Protein AF-A0A3Q3LF47-F1 (afdb_monomer_lite)

Sequence (102 aa):
MITALIVHIVNPLAYIVPVLLAVAFLTLIERKVLGYMQLRKGPNIVGPYGLLQPIADGVKLFIKDFSHPRFSRTHCYQPDDESRPPINSLPMGPSVLPTIPI

InterPro domains:
  IPR001694 NADH:ubiquinone oxidoreductase, subunit 1/F420H2 oxidoreductase subunit H [PF00146] (13-74)
  IPR001694 NADH:ubiquinone oxidoreductase, subunit 1/F420H2 oxidoreductase subunit H [PTHR11432] (6-73)

Foldseek 3Di:
DVVVVVCVVVVVVVVVVVVLVVVLVVVQVVQCVVCVVVVHHGDCPQDHVCVCVSVVVVVVVVVVVVDDPDDPPPDPDDPDDPDDDDDDDDDDDDDDDDDDDD

Radius of gyration: 31.88 Å; chains: 1; bounding box: 40×22×105 Å

pLDDT: mean 70.99, std 17.14, range [40.75, 93.62]

Secondary structure (DSSP, 8-state):
-HHHHHHHHHHHHHHHHHHHHHHHHHHHHHHHHHHHHTTS--S-SSSGGGTTHHHHHHHHHHHHHTS-----------------------------------

Organism: NCBI:txid56723

Structure (mmCIF, N/CA/C/O backbone):
data_AF-A0A3Q3LF47-F1
#
_entry.id   AF-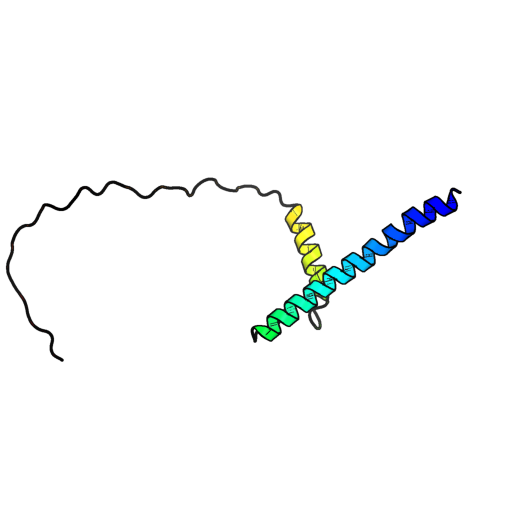A0A3Q3LF47-F1
#
loop_
_atom_site.group_PDB
_atom_site.id
_atom_site.type_symbol
_atom_site.label_atom_id
_atom_site.label_alt_id
_atom_site.label_comp_id
_atom_site.label_asym_id
_atom_site.label_entity_id
_atom_site.label_seq_id
_atom_site.pdbx_PDB_ins_code
_atom_site.Cartn_x
_atom_site.Cartn_y
_atom_site.Cartn_z
_atom_site.occupancy
_atom_site.B_iso_or_equiv
_atom_site.auth_seq_id
_atom_site.auth_comp_id
_atom_site.auth_asym_id
_atom_site.auth_atom_id
_atom_site.pdbx_PDB_model_num
ATOM 1 N N . MET A 1 1 ? 16.940 -10.164 -28.796 1.00 78.94 1 MET A N 1
ATOM 2 C CA . MET A 1 1 ? 17.732 -10.490 -27.585 1.00 78.94 1 MET A CA 1
ATOM 3 C C . MET A 1 1 ? 17.620 -9.383 -26.538 1.00 78.94 1 MET A C 1
ATOM 5 O O . MET A 1 1 ? 17.073 -9.646 -25.479 1.00 78.94 1 MET A O 1
ATOM 9 N N . ILE A 1 2 ? 18.014 -8.140 -26.844 1.00 88.56 2 ILE A N 1
ATOM 10 C CA . ILE A 1 2 ? 17.926 -6.998 -25.906 1.00 88.56 2 ILE A CA 1
ATOM 11 C C . ILE A 1 2 ? 16.486 -6.712 -25.444 1.00 88.56 2 ILE A C 1
ATOM 13 O O . ILE A 1 2 ? 16.245 -6.558 -24.254 1.00 88.56 2 ILE A O 1
ATOM 17 N N . THR A 1 3 ? 15.503 -6.733 -26.346 1.00 90.31 3 THR A N 1
ATOM 18 C CA . THR A 1 3 ? 14.090 -6.489 -25.997 1.00 90.31 3 THR A CA 1
ATOM 19 C C . THR A 1 3 ? 13.531 -7.526 -25.021 1.00 90.31 3 THR A C 1
ATOM 21 O O . THR A 1 3 ? 12.763 -7.176 -24.133 1.00 90.31 3 THR A O 1
ATOM 24 N N . ALA A 1 4 ? 13.955 -8.789 -25.138 1.00 89.81 4 ALA A N 1
ATOM 25 C CA . ALA A 1 4 ? 13.560 -9.844 -24.204 1.00 89.81 4 ALA A CA 1
ATOM 26 C C . ALA A 1 4 ? 14.142 -9.587 -22.806 1.00 89.81 4 ALA A C 1
ATOM 28 O O . ALA A 1 4 ? 13.416 -9.660 -21.821 1.00 89.81 4 ALA A O 1
ATOM 29 N N . LEU A 1 5 ? 15.421 -9.195 -22.722 1.00 88.44 5 LEU A N 1
ATOM 30 C CA . LEU A 1 5 ? 16.042 -8.807 -21.451 1.00 88.44 5 LEU A CA 1
ATOM 31 C C . LEU A 1 5 ? 15.331 -7.613 -20.801 1.00 88.44 5 LEU A C 1
ATOM 33 O O . LEU A 1 5 ? 15.081 -7.638 -19.601 1.00 88.44 5 LEU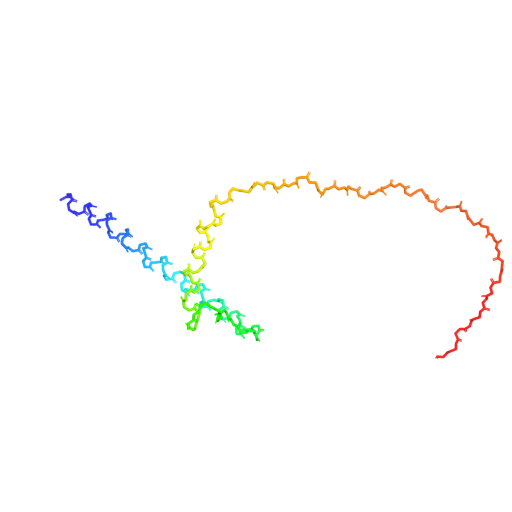 A O 1
ATOM 37 N N . ILE A 1 6 ? 14.947 -6.602 -21.586 1.00 92.12 6 ILE A N 1
ATOM 38 C CA . ILE A 1 6 ? 14.206 -5.438 -21.078 1.00 92.12 6 ILE A CA 1
ATOM 39 C C . ILE A 1 6 ? 12.860 -5.870 -20.482 1.00 92.12 6 ILE A C 1
ATOM 41 O O . ILE A 1 6 ? 12.542 -5.491 -19.358 1.00 92.12 6 ILE A O 1
ATOM 45 N N . VAL A 1 7 ? 12.090 -6.706 -21.184 1.00 92.69 7 VAL A N 1
ATOM 46 C CA . VAL A 1 7 ? 10.785 -7.189 -20.696 1.00 92.69 7 VAL A CA 1
ATOM 47 C C . VAL A 1 7 ? 10.933 -8.019 -19.416 1.00 92.69 7 VAL A C 1
ATOM 49 O O . VAL A 1 7 ? 10.139 -7.857 -18.489 1.00 92.69 7 VAL A O 1
ATOM 52 N N . HIS A 1 8 ? 11.971 -8.854 -19.314 1.00 90.94 8 HIS A N 1
ATOM 53 C CA . HIS A 1 8 ? 12.241 -9.642 -18.107 1.00 90.94 8 HIS A CA 1
ATOM 54 C C . HIS A 1 8 ? 12.618 -8.797 -16.884 1.00 90.94 8 HIS A C 1
ATOM 56 O O . HIS A 1 8 ? 12.391 -9.249 -15.767 1.00 90.94 8 HIS A O 1
ATOM 62 N N . ILE A 1 9 ? 13.154 -7.588 -17.071 1.00 90.88 9 ILE A N 1
ATOM 63 C CA . ILE A 1 9 ? 13.487 -6.668 -15.971 1.00 90.88 9 ILE A CA 1
ATOM 64 C C . ILE A 1 9 ? 12.293 -5.769 -15.624 1.00 90.88 9 ILE A C 1
ATOM 66 O O . ILE A 1 9 ? 11.988 -5.562 -14.450 1.00 90.88 9 ILE A O 1
ATOM 70 N N . VAL A 1 10 ? 11.587 -5.247 -16.629 1.00 92.31 10 VAL A N 1
ATOM 71 C CA . VAL A 1 10 ? 10.496 -4.280 -16.427 1.00 92.31 10 VAL A CA 1
ATOM 72 C C . VAL A 1 10 ? 9.243 -4.941 -15.853 1.00 92.31 10 VAL A C 1
ATOM 74 O O . VAL A 1 10 ? 8.625 -4.378 -14.952 1.00 92.31 10 VAL A O 1
ATOM 77 N N . ASN A 1 11 ? 8.886 -6.145 -16.310 1.00 90.44 11 ASN A N 1
ATOM 78 C CA . ASN A 1 11 ? 7.697 -6.849 -15.825 1.00 90.44 11 ASN A CA 1
ATOM 79 C C . ASN A 1 11 ? 7.703 -7.090 -14.305 1.00 90.44 11 ASN A C 1
ATOM 81 O O . ASN A 1 11 ? 6.745 -6.675 -13.656 1.00 90.44 11 ASN A O 1
ATOM 85 N N . PRO A 1 12 ? 8.731 -7.715 -13.693 1.00 90.19 12 PRO A N 1
ATOM 86 C CA . PRO A 1 12 ? 8.734 -7.925 -12.247 1.00 90.19 12 PRO A CA 1
ATOM 87 C C . PRO A 1 12 ? 8.733 -6.603 -11.480 1.00 90.19 12 PRO A C 1
ATOM 89 O O . PRO A 1 12 ? 8.027 -6.491 -10.483 1.00 90.19 12 PRO A O 1
ATOM 92 N N . LEU A 1 13 ? 9.442 -5.579 -11.968 1.00 89.81 13 LEU A N 1
ATOM 93 C CA . LEU A 1 13 ? 9.455 -4.261 -11.334 1.00 89.81 13 LEU A CA 1
ATOM 94 C C . LEU A 1 13 ? 8.061 -3.609 -11.346 1.00 89.81 13 LEU A C 1
ATOM 96 O O . LEU A 1 13 ? 7.643 -3.023 -10.348 1.00 89.81 13 LEU A O 1
ATOM 100 N N . ALA A 1 14 ? 7.308 -3.784 -12.434 1.00 92.25 14 ALA A N 1
ATOM 101 C CA . ALA A 1 14 ? 5.926 -3.329 -12.534 1.00 92.25 14 ALA A CA 1
ATOM 102 C C . ALA A 1 14 ? 4.985 -4.060 -11.558 1.00 92.25 14 ALA A C 1
ATOM 104 O O . ALA A 1 14 ? 4.029 -3.454 -11.081 1.00 92.25 14 ALA A O 1
ATOM 105 N N . TYR A 1 15 ? 5.264 -5.323 -11.210 1.00 93.06 15 TYR A N 1
ATOM 106 C CA . TYR A 1 15 ? 4.470 -6.084 -10.236 1.00 93.06 15 TYR A CA 1
ATOM 107 C C . TYR A 1 15 ? 4.757 -5.720 -8.774 1.00 93.06 15 TYR A C 1
ATOM 109 O O . TYR A 1 15 ? 3.889 -5.922 -7.925 1.00 93.06 15 TYR A O 1
ATOM 117 N N . ILE A 1 16 ? 5.918 -5.143 -8.451 1.00 92.50 16 ILE A N 1
ATOM 118 C CA . ILE A 1 16 ? 6.254 -4.775 -7.064 1.00 92.50 16 ILE A CA 1
ATOM 119 C C . ILE A 1 16 ? 5.262 -3.745 -6.505 1.00 92.50 16 ILE A C 1
ATOM 121 O O . ILE A 1 16 ? 4.793 -3.887 -5.378 1.00 92.50 16 ILE A O 1
ATOM 125 N N . VAL A 1 17 ? 4.893 -2.736 -7.297 1.00 90.50 17 VAL A N 1
ATOM 126 C CA . VAL A 1 17 ? 3.982 -1.659 -6.870 1.00 90.50 17 VAL A CA 1
ATOM 127 C C . VAL A 1 17 ? 2.596 -2.181 -6.445 1.00 90.50 17 VAL A C 1
ATOM 129 O O . VAL A 1 17 ? 2.191 -1.910 -5.310 1.00 90.50 17 VAL A O 1
ATOM 132 N N . PRO A 1 18 ? 1.854 -2.945 -7.274 1.00 91.31 18 PRO A N 1
ATOM 133 C CA . PRO A 1 18 ? 0.553 -3.473 -6.875 1.00 91.31 18 PRO A CA 1
ATOM 134 C C . PRO A 1 18 ? 0.651 -4.522 -5.762 1.00 91.31 18 PRO A C 1
ATOM 136 O O . PRO A 1 18 ? -0.266 -4.605 -4.949 1.00 91.31 18 PRO A O 1
ATOM 139 N N . VAL A 1 19 ? 1.746 -5.287 -5.669 1.00 93.62 19 VAL A N 1
ATOM 140 C CA . VAL A 1 19 ? 1.948 -6.248 -4.570 1.00 93.62 19 VAL A CA 1
ATOM 141 C C . VAL A 1 19 ? 2.099 -5.526 -3.230 1.00 93.62 19 VAL A C 1
ATOM 143 O O . VAL A 1 19 ? 1.432 -5.895 -2.264 1.00 93.62 19 VAL A O 1
ATOM 146 N N . LEU A 1 20 ? 2.903 -4.460 -3.165 1.00 89.31 20 LEU A N 1
ATOM 147 C CA . LEU A 1 20 ? 3.038 -3.648 -1.952 1.00 89.31 20 LEU A CA 1
ATOM 148 C C . LEU A 1 20 ? 1.706 -3.006 -1.552 1.00 89.31 20 LEU A C 1
ATOM 150 O O . LEU A 1 20 ? 1.350 -3.003 -0.374 1.00 89.31 20 LEU A O 1
ATOM 154 N N . LEU A 1 21 ? 0.936 -2.524 -2.531 1.00 89.19 21 LEU A N 1
ATOM 155 C CA . LEU A 1 21 ? -0.396 -1.976 -2.290 1.00 89.19 21 LEU A CA 1
ATOM 156 C C . LEU A 1 21 ? -1.365 -3.048 -1.759 1.00 89.19 21 LEU A C 1
ATOM 158 O O . LEU A 1 21 ? -2.098 -2.795 -0.802 1.00 89.19 21 LEU A O 1
ATOM 162 N N . ALA A 1 22 ? -1.343 -4.253 -2.336 1.00 90.81 22 ALA A N 1
ATOM 163 C CA . ALA A 1 22 ? -2.170 -5.376 -1.902 1.00 90.81 22 ALA A CA 1
ATOM 164 C C . ALA A 1 22 ? -1.861 -5.783 -0.455 1.00 90.81 22 ALA A C 1
ATOM 166 O O . ALA A 1 22 ? -2.785 -5.930 0.344 1.00 90.81 22 ALA A O 1
ATOM 167 N N . VAL A 1 23 ? -0.580 -5.890 -0.087 1.00 92.44 23 VAL A N 1
ATOM 168 C CA . VAL A 1 23 ? -0.160 -6.173 1.297 1.00 92.44 23 VAL A CA 1
ATOM 169 C C . VAL A 1 23 ? -0.615 -5.055 2.240 1.00 92.44 23 VAL A C 1
ATOM 171 O O . VAL A 1 23 ? -1.157 -5.328 3.310 1.00 92.44 23 VAL A O 1
ATOM 174 N N . ALA A 1 24 ? -0.485 -3.791 1.834 1.00 89.12 24 ALA A N 1
ATOM 175 C CA . ALA A 1 24 ? -0.918 -2.654 2.640 1.00 89.12 24 ALA A CA 1
ATOM 176 C C . ALA A 1 24 ? -2.436 -2.693 2.933 1.00 89.12 24 ALA A C 1
ATOM 178 O O . ALA A 1 24 ? -2.854 -2.477 4.073 1.00 89.12 24 ALA A O 1
ATOM 179 N N . PHE A 1 25 ? -3.268 -3.053 1.949 1.00 87.75 25 PHE A N 1
ATOM 180 C CA . PHE A 1 25 ? -4.707 -3.263 2.159 1.00 87.75 25 PHE A CA 1
ATOM 181 C C . PHE A 1 25 ? -5.029 -4.529 2.958 1.00 87.75 25 PHE A C 1
ATOM 183 O O . PHE A 1 25 ? -5.940 -4.501 3.789 1.00 87.75 25 PHE A O 1
ATOM 190 N N . LEU A 1 26 ? -4.276 -5.614 2.768 1.00 88.62 26 LEU A N 1
ATOM 191 C CA . LEU A 1 26 ? -4.430 -6.842 3.547 1.00 88.62 26 LEU A CA 1
ATOM 192 C C . LEU A 1 26 ? -4.264 -6.563 5.051 1.00 88.62 26 LEU A C 1
ATOM 194 O O . LEU A 1 26 ? -5.127 -6.943 5.839 1.00 88.62 26 LEU A O 1
ATOM 198 N N . THR A 1 27 ? -3.250 -5.784 5.446 1.00 88.81 27 THR A N 1
ATOM 199 C CA . THR A 1 27 ? -3.047 -5.414 6.864 1.00 88.81 27 THR A CA 1
ATOM 200 C C . THR A 1 27 ? -4.177 -4.554 7.447 1.00 88.81 27 THR A C 1
ATOM 202 O O . THR A 1 27 ? -4.448 -4.588 8.652 1.00 88.81 27 THR A O 1
ATOM 205 N N . LEU A 1 28 ? -4.856 -3.750 6.619 1.00 86.00 28 LEU A N 1
ATOM 206 C CA . LEU A 1 28 ? -6.033 -2.981 7.033 1.00 86.00 28 LEU A CA 1
ATOM 207 C C . LEU A 1 28 ? -7.186 -3.939 7.356 1.00 86.00 28 LEU A C 1
ATOM 209 O O . LEU A 1 28 ? -7.832 -3.801 8.398 1.00 86.00 28 LEU A O 1
ATOM 213 N N . ILE A 1 29 ? -7.409 -4.935 6.494 1.00 85.44 29 ILE A N 1
ATOM 214 C CA . ILE A 1 29 ? -8.434 -5.965 6.690 1.00 85.44 29 ILE A CA 1
ATOM 215 C C . ILE A 1 29 ? -8.153 -6.764 7.964 1.00 85.44 29 ILE A C 1
ATOM 217 O O . ILE A 1 29 ? -9.050 -6.895 8.792 1.00 85.44 29 ILE A O 1
ATOM 221 N N . GLU A 1 30 ? -6.920 -7.217 8.188 1.00 87.06 30 GLU A N 1
ATOM 222 C CA . GLU A 1 30 ? -6.536 -7.922 9.419 1.00 87.06 30 GLU A CA 1
ATOM 223 C C . GLU A 1 30 ? -6.831 -7.087 10.675 1.00 87.06 30 GLU A C 1
ATOM 225 O O . GLU A 1 30 ? -7.468 -7.574 11.611 1.00 87.06 30 GLU A O 1
ATOM 230 N N . ARG A 1 31 ? -6.472 -5.791 10.680 1.00 84.88 31 ARG A N 1
ATOM 231 C CA . ARG A 1 31 ? -6.799 -4.870 11.788 1.00 84.88 31 ARG A CA 1
ATOM 232 C C . ARG A 1 31 ? -8.306 -4.714 11.999 1.00 84.88 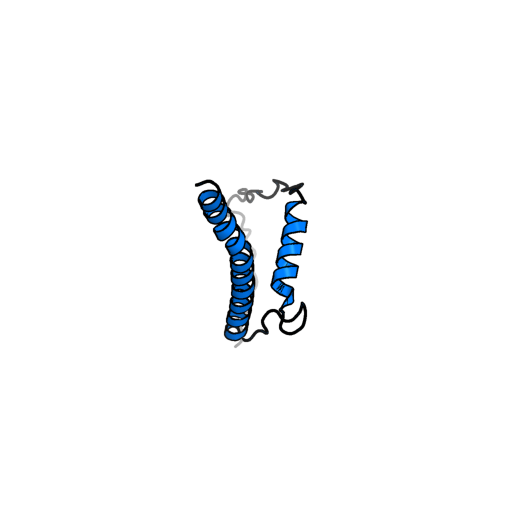31 ARG A C 1
ATOM 234 O O . ARG A 1 31 ? -8.744 -4.546 13.139 1.00 84.88 31 ARG A O 1
ATOM 241 N N . LYS A 1 32 ? -9.108 -4.775 10.931 1.00 81.38 32 LYS A N 1
ATOM 242 C CA . LYS A 1 32 ? -10.572 -4.790 11.035 1.00 81.38 32 LYS A CA 1
ATOM 243 C C . LYS A 1 32 ? -11.082 -6.099 11.627 1.00 81.38 32 LYS A C 1
ATOM 245 O O . LYS A 1 32 ? -11.864 -6.036 12.568 1.00 81.38 32 LYS A O 1
ATOM 250 N N . VAL A 1 33 ? -10.613 -7.250 11.143 1.00 86.69 33 VAL A N 1
ATOM 251 C CA . VAL A 1 33 ? -11.004 -8.582 11.641 1.00 86.69 33 VAL A CA 1
ATOM 252 C C . VAL A 1 33 ? -10.678 -8.727 13.128 1.00 86.69 33 VAL A C 1
ATOM 254 O O . VAL A 1 33 ? -11.559 -9.075 13.911 1.00 86.69 33 VAL A O 1
ATOM 257 N N . LEU A 1 34 ? -9.463 -8.357 13.544 1.00 84.12 34 LEU A N 1
ATOM 258 C CA . LEU A 1 34 ? -9.062 -8.361 14.956 1.00 84.12 34 LEU A CA 1
ATOM 259 C C . LEU A 1 34 ? -9.899 -7.392 15.802 1.00 84.12 34 LEU A C 1
ATOM 261 O O . LEU A 1 34 ? -10.202 -7.683 16.957 1.00 84.12 34 LEU A O 1
ATOM 265 N N . GLY A 1 35 ? -10.300 -6.250 15.234 1.00 83.50 35 GLY A N 1
ATOM 266 C CA . GLY A 1 35 ? -11.248 -5.337 15.871 1.00 83.50 35 GLY A CA 1
ATOM 267 C C . GLY A 1 35 ? -12.607 -5.999 16.107 1.00 83.50 35 GLY A C 1
ATOM 268 O O . GLY A 1 35 ? -13.088 -6.021 17.240 1.00 83.50 35 GLY A O 1
ATOM 269 N N . TYR A 1 36 ? -13.180 -6.604 15.062 1.00 82.75 36 TYR A N 1
ATOM 270 C CA . TYR A 1 36 ? -14.473 -7.289 15.136 1.00 82.75 36 TYR A CA 1
ATOM 271 C C . TYR A 1 36 ? -14.467 -8.441 16.148 1.00 82.75 36 TYR A C 1
ATOM 273 O O . TYR A 1 36 ? -15.410 -8.561 16.925 1.00 82.75 36 TYR A O 1
ATOM 281 N N . MET A 1 37 ? -13.392 -9.234 16.199 1.00 84.75 37 MET A N 1
ATOM 282 C CA . MET A 1 37 ? -13.241 -10.335 17.162 1.00 84.75 37 MET A CA 1
ATOM 283 C C . MET A 1 37 ? -13.156 -9.855 18.616 1.00 84.75 37 MET A C 1
ATOM 285 O O . MET A 1 37 ? -13.652 -10.523 19.516 1.00 84.75 37 MET A O 1
ATOM 289 N N . GLN A 1 38 ? -12.547 -8.693 18.858 1.00 85.38 38 GLN A N 1
ATOM 290 C CA . GLN A 1 38 ? -12.390 -8.117 20.198 1.00 85.38 38 GLN A CA 1
ATOM 291 C C . GLN A 1 38 ? -13.548 -7.190 20.596 1.00 85.38 38 GLN A C 1
ATOM 293 O O . GLN A 1 38 ? -13.428 -6.452 21.573 1.00 85.38 38 GLN A O 1
ATOM 298 N N . LEU A 1 39 ? -14.650 -7.182 19.832 1.00 77.50 39 LEU A N 1
ATOM 299 C CA . LEU A 1 39 ? -15.802 -6.299 20.046 1.00 77.50 39 LEU A CA 1
ATOM 300 C C . LEU A 1 39 ? -15.426 -4.805 20.145 1.00 77.50 39 LEU A C 1
ATOM 302 O O . LEU A 1 39 ? -16.128 -4.006 20.764 1.00 77.50 39 LEU A O 1
ATOM 306 N N . ARG A 1 40 ? -14.323 -4.403 19.499 1.00 78.88 40 ARG A N 1
ATOM 307 C CA . ARG A 1 40 ? -13.893 -3.005 19.388 1.00 78.88 40 ARG A CA 1
ATOM 308 C C . ARG A 1 40 ? -13.993 -2.559 17.938 1.00 78.88 40 ARG A C 1
ATOM 310 O O . ARG A 1 40 ? -13.676 -3.306 17.017 1.00 78.88 40 ARG A O 1
ATOM 317 N N . LYS A 1 41 ? -14.406 -1.316 17.694 1.00 64.75 41 LYS A N 1
ATOM 318 C CA . LYS A 1 41 ? -14.416 -0.792 16.322 1.00 64.75 41 LYS A CA 1
ATOM 319 C C . LYS A 1 41 ? -12.970 -0.746 15.815 1.00 64.75 41 LYS A C 1
ATOM 321 O O . LYS A 1 41 ? -12.128 -0.075 16.408 1.00 64.75 41 LYS A O 1
ATOM 326 N N . GLY A 1 42 ? -12.688 -1.506 14.753 1.00 70.44 42 GLY A N 1
ATOM 327 C CA . GLY A 1 42 ? -11.409 -1.459 14.045 1.00 70.44 42 GLY A CA 1
ATOM 328 C C . GLY A 1 42 ? -11.108 -0.049 13.512 1.00 70.44 42 GLY A C 1
ATOM 329 O O . GLY A 1 42 ? -11.973 0.830 13.570 1.00 70.44 42 GLY A O 1
ATOM 330 N N . PRO A 1 43 ? -9.893 0.194 12.997 1.00 66.31 43 PRO A N 1
ATOM 331 C CA . PRO A 1 43 ? -9.441 1.529 12.608 1.00 66.31 43 PRO A CA 1
ATOM 332 C C . PRO A 1 43 ? -10.416 2.194 11.621 1.00 66.31 43 PRO A C 1
ATOM 334 O O . PRO A 1 43 ? -10.564 1.760 10.481 1.00 66.31 43 PRO A O 1
ATOM 337 N N . ASN A 1 44 ? -11.097 3.245 12.090 1.00 64.25 44 ASN A N 1
ATOM 338 C CA . ASN A 1 44 ? -12.112 4.010 11.348 1.00 64.25 44 ASN A CA 1
ATOM 339 C C . ASN A 1 44 ? -11.811 5.525 11.334 1.00 64.25 44 ASN A C 1
ATOM 341 O O . ASN A 1 44 ? -12.681 6.331 11.034 1.00 64.25 44 ASN A O 1
ATOM 345 N N . ILE A 1 45 ? -10.602 5.929 11.740 1.00 59.00 45 ILE A N 1
ATOM 346 C CA . ILE A 1 45 ? -10.299 7.326 12.111 1.00 59.00 45 ILE A CA 1
ATOM 347 C C . ILE A 1 45 ? -9.677 8.121 10.945 1.00 59.00 45 ILE A C 1
ATOM 349 O O . ILE A 1 45 ? -9.716 9.344 10.937 1.00 59.00 45 ILE A O 1
ATOM 353 N N . VAL A 1 46 ? -9.151 7.447 9.920 1.00 60.84 46 VAL A N 1
ATOM 354 C CA . VAL A 1 46 ? -8.373 8.058 8.822 1.00 60.84 46 VAL A CA 1
ATOM 355 C C . VAL A 1 46 ? -9.105 7.996 7.470 1.00 60.84 46 VAL A C 1
ATOM 357 O O . VAL A 1 46 ? -8.574 7.508 6.483 1.00 60.84 46 VAL A O 1
ATOM 360 N N . GLY A 1 47 ? -10.352 8.470 7.404 1.00 70.69 47 GLY A N 1
ATOM 361 C CA . GLY A 1 47 ? -11.148 8.560 6.162 1.00 70.69 47 GLY A CA 1
ATOM 362 C C . GLY A 1 47 ? -12.291 7.535 6.054 1.00 70.69 47 GLY A C 1
ATOM 363 O O . GLY A 1 47 ? -12.453 6.705 6.954 1.00 70.69 47 GLY A O 1
ATOM 364 N N . PRO A 1 48 ? -13.107 7.568 4.976 1.00 72.81 48 PRO A N 1
ATOM 365 C CA . PRO A 1 48 ? -14.263 6.683 4.828 1.00 72.81 48 PRO A CA 1
ATOM 366 C C . PRO A 1 48 ? -13.816 5.217 4.860 1.00 72.81 48 PRO A C 1
ATOM 368 O O . PRO A 1 48 ? -12.933 4.801 4.110 1.00 72.81 48 PRO A O 1
ATOM 371 N N . TYR A 1 49 ? -14.387 4.443 5.787 1.00 68.19 49 TYR A N 1
ATOM 372 C CA . TYR A 1 49 ? -14.051 3.037 6.042 1.00 68.19 49 TYR A CA 1
ATOM 373 C C . TYR A 1 49 ? -12.572 2.745 6.377 1.00 68.19 49 TYR A C 1
ATOM 375 O O . TYR A 1 49 ? -12.182 1.574 6.361 1.00 68.19 49 TYR A O 1
ATOM 383 N N . GLY A 1 50 ? -11.758 3.755 6.709 1.00 73.69 50 GLY A N 1
ATOM 384 C CA . GLY A 1 50 ? -10.337 3.594 7.044 1.00 73.69 50 GLY A CA 1
ATOM 385 C C . GLY A 1 50 ? -9.402 3.411 5.843 1.00 73.69 50 GLY A C 1
ATOM 386 O O . GLY A 1 50 ? -8.249 3.044 6.039 1.00 73.69 50 GLY A O 1
ATOM 387 N N . LEU A 1 51 ? -9.854 3.672 4.610 1.00 75.88 51 LEU A N 1
ATOM 388 C CA . LEU A 1 51 ? -9.073 3.441 3.381 1.00 75.88 51 LEU A CA 1
ATOM 389 C C . LEU A 1 51 ? -7.755 4.227 3.298 1.00 75.88 51 LEU A C 1
ATOM 391 O O . LEU A 1 51 ? -6.829 3.757 2.645 1.00 75.88 51 LEU A O 1
ATOM 395 N N . LEU A 1 52 ? -7.633 5.382 3.965 1.00 79.81 52 LEU A N 1
ATOM 396 C CA . LEU A 1 52 ? -6.378 6.150 3.971 1.00 79.81 52 LEU A CA 1
ATOM 397 C C . LEU A 1 52 ? -5.389 5.655 5.038 1.00 79.81 52 LEU A C 1
ATOM 399 O O . LEU A 1 52 ? -4.284 6.182 5.137 1.00 79.81 52 LEU A O 1
ATOM 403 N N . GLN A 1 53 ? -5.745 4.629 5.820 1.00 82.50 53 GLN A N 1
ATOM 404 C CA . GLN A 1 53 ? -4.875 4.042 6.842 1.00 82.50 53 GLN A CA 1
ATOM 405 C C . GLN A 1 53 ? -3.531 3.547 6.304 1.00 82.50 53 GLN A C 1
ATOM 407 O O . GLN A 1 53 ? -2.536 3.861 6.952 1.00 82.50 53 GLN A O 1
ATOM 412 N N . PRO A 1 54 ? -3.440 2.846 5.156 1.00 81.44 54 PRO A N 1
ATOM 413 C CA . PRO A 1 54 ? -2.162 2.363 4.642 1.00 81.44 54 PRO A CA 1
ATOM 414 C C . PRO A 1 54 ? -1.265 3.511 4.160 1.00 81.44 54 PRO A C 1
ATOM 416 O O . PRO A 1 54 ? -0.050 3.459 4.326 1.00 81.44 54 PRO A O 1
ATOM 419 N N . ILE A 1 55 ? -1.868 4.588 3.640 1.00 82.38 55 ILE A N 1
ATOM 420 C CA . ILE A 1 55 ? -1.149 5.805 3.241 1.00 82.38 55 ILE A CA 1
ATOM 421 C C . ILE A 1 55 ? -0.621 6.529 4.484 1.00 82.38 55 ILE A C 1
ATOM 423 O O . ILE A 1 55 ? 0.550 6.895 4.534 1.00 82.38 55 ILE A O 1
ATOM 427 N N . ALA A 1 56 ? -1.456 6.694 5.513 1.00 82.12 56 ALA A N 1
ATOM 428 C CA . ALA A 1 56 ? -1.055 7.318 6.771 1.00 82.12 56 ALA A CA 1
ATOM 429 C C . ALA A 1 56 ? 0.044 6.521 7.497 1.00 82.12 56 ALA A C 1
ATOM 431 O O . ALA A 1 56 ? 0.952 7.126 8.061 1.00 82.12 56 ALA A O 1
ATOM 432 N N . ASP A 1 57 ? -0.015 5.184 7.467 1.00 81.94 57 ASP A N 1
ATOM 433 C CA . ASP A 1 57 ? 1.024 4.305 8.025 1.00 81.94 57 ASP A CA 1
ATOM 434 C C . ASP A 1 57 ? 2.346 4.466 7.261 1.00 81.94 57 ASP A C 1
ATOM 436 O O . ASP A 1 57 ? 3.392 4.683 7.871 1.00 81.94 57 ASP A O 1
ATOM 440 N N . GLY A 1 58 ? 2.285 4.469 5.923 1.00 82.62 58 GLY A N 1
ATOM 441 C CA . GLY A 1 58 ? 3.448 4.694 5.065 1.00 82.62 58 GLY A CA 1
ATOM 442 C C . GLY A 1 58 ? 4.104 6.052 5.315 1.00 82.62 58 GLY A C 1
ATOM 443 O O . GLY A 1 58 ? 5.299 6.117 5.584 1.00 82.62 58 GLY A O 1
ATOM 444 N N . VAL A 1 59 ? 3.329 7.142 5.311 1.00 83.56 59 VAL A N 1
ATOM 445 C CA . VAL A 1 59 ? 3.843 8.497 5.589 1.00 83.56 59 VAL A CA 1
ATOM 446 C C . VAL A 1 59 ? 4.433 8.591 6.998 1.00 83.56 59 VAL A C 1
ATOM 448 O O . VAL A 1 59 ? 5.478 9.209 7.197 1.00 83.56 59 VAL A O 1
ATOM 451 N N . LYS A 1 60 ? 3.801 7.949 7.985 1.00 78.75 60 LYS A N 1
ATOM 452 C CA . LYS A 1 60 ? 4.304 7.915 9.361 1.00 78.75 60 LYS A CA 1
ATOM 453 C C . LYS A 1 60 ? 5.647 7.191 9.465 1.00 78.75 60 LYS A C 1
ATOM 455 O O . LYS A 1 60 ? 6.517 7.693 10.172 1.00 78.75 60 LYS A O 1
ATOM 460 N N . LEU A 1 61 ? 5.823 6.066 8.770 1.00 78.81 61 LEU A N 1
ATOM 461 C CA . LEU A 1 61 ? 7.104 5.353 8.664 1.00 78.81 61 LEU A CA 1
ATOM 462 C C . LEU A 1 61 ? 8.171 6.227 7.992 1.00 78.81 61 LEU A C 1
ATOM 464 O O . LEU A 1 61 ? 9.230 6.443 8.574 1.00 78.81 61 LEU A O 1
ATOM 468 N N . PHE A 1 62 ? 7.843 6.851 6.854 1.00 77.00 62 PHE A N 1
ATOM 469 C CA . PHE A 1 62 ? 8.758 7.757 6.149 1.00 77.00 62 PHE A CA 1
ATOM 470 C C . PHE A 1 62 ? 9.257 8.914 7.022 1.00 77.00 62 PHE A C 1
ATOM 472 O O . PHE A 1 62 ? 10.411 9.303 6.912 1.00 77.00 62 PHE A O 1
ATOM 479 N N . ILE A 1 63 ? 8.426 9.464 7.907 1.00 78.75 63 ILE A N 1
ATOM 480 C CA . ILE A 1 63 ? 8.849 10.547 8.809 1.00 78.75 63 ILE A CA 1
ATOM 481 C C . ILE A 1 63 ? 9.673 10.006 9.992 1.00 78.75 63 ILE A C 1
ATOM 483 O O . ILE A 1 63 ? 10.596 10.673 10.459 1.00 78.75 63 ILE A O 1
ATOM 487 N N . LYS A 1 64 ? 9.353 8.804 10.493 1.00 62.41 64 LYS A N 1
ATOM 488 C CA . LYS A 1 64 ? 9.971 8.207 11.689 1.00 62.41 64 LYS A CA 1
ATOM 489 C C . LYS A 1 64 ? 11.408 7.739 11.433 1.00 62.41 64 LYS A C 1
ATOM 491 O O . LYS A 1 64 ? 12.265 7.976 12.282 1.00 62.41 64 LYS A O 1
ATOM 496 N N . ASP A 1 65 ? 11.685 7.156 10.269 1.00 59.38 65 ASP A N 1
ATOM 497 C CA . ASP A 1 65 ? 13.014 6.617 9.938 1.00 59.38 65 ASP A CA 1
ATOM 498 C C . ASP A 1 65 ? 14.055 7.706 9.615 1.00 59.38 65 ASP A C 1
ATOM 500 O O . ASP A 1 65 ? 15.257 7.478 9.738 1.00 59.38 65 ASP A O 1
ATOM 504 N N . PHE A 1 66 ? 13.622 8.933 9.296 1.00 60.00 66 PHE A N 1
ATOM 505 C CA . PHE A 1 66 ? 14.528 10.085 9.180 1.00 60.00 66 PHE A CA 1
ATOM 506 C C . PHE A 1 66 ? 14.960 10.658 10.539 1.00 60.00 66 PHE A C 1
ATOM 508 O O . PHE A 1 66 ? 15.951 11.389 10.618 1.00 60.00 66 PHE A O 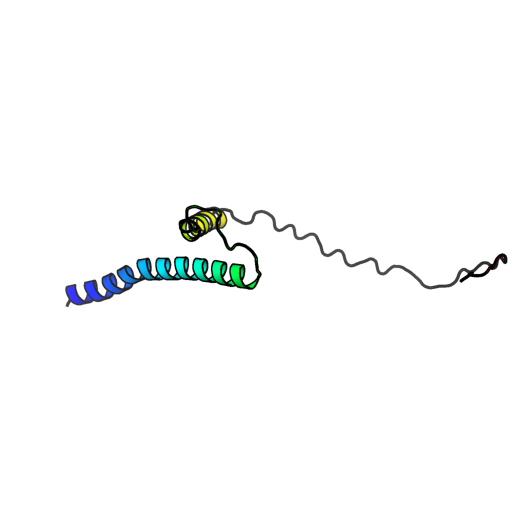1
ATOM 515 N N . SER A 1 67 ? 14.256 10.323 11.624 1.00 53.16 67 SER A N 1
ATOM 516 C CA . SER A 1 67 ? 14.645 10.725 12.974 1.00 53.16 67 SER A CA 1
ATOM 517 C C . SER A 1 67 ? 15.555 9.668 13.601 1.00 53.16 67 SER A C 1
ATOM 519 O O . SER A 1 67 ? 15.100 8.708 14.215 1.00 53.16 67 SER A O 1
ATOM 521 N N . HIS A 1 68 ? 16.867 9.852 13.441 1.00 52.09 68 HIS A N 1
ATOM 522 C CA . HIS A 1 68 ? 17.890 9.141 14.214 1.00 52.09 68 HIS A CA 1
ATOM 523 C C . HIS A 1 68 ? 17.494 9.067 15.706 1.00 52.09 68 HIS 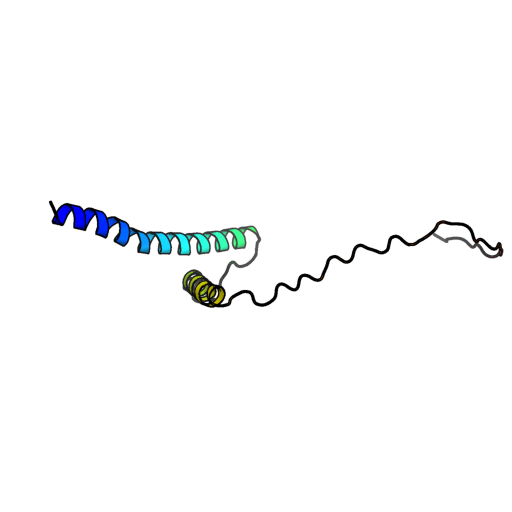A C 1
ATOM 525 O O . HIS A 1 68 ? 17.138 10.106 16.275 1.00 52.09 68 HIS A O 1
ATOM 531 N N . PRO A 1 69 ? 17.615 7.907 16.383 1.00 49.59 69 PRO A N 1
ATOM 532 C CA . PRO A 1 69 ? 17.353 7.811 17.812 1.00 49.59 69 PRO A CA 1
ATOM 533 C C . PRO A 1 69 ? 18.480 8.524 18.568 1.00 49.59 69 PRO A C 1
ATOM 535 O O . PRO A 1 69 ? 19.508 7.948 18.915 1.00 49.59 69 PRO A O 1
ATOM 538 N N . ARG A 1 70 ? 18.316 9.823 18.811 1.00 55.91 70 ARG A N 1
ATOM 539 C CA . ARG A 1 70 ? 19.159 10.575 19.740 1.00 55.91 70 ARG A CA 1
ATOM 540 C C . ARG A 1 70 ? 18.617 10.306 21.145 1.00 55.91 70 ARG A C 1
ATOM 542 O O . ARG A 1 70 ? 17.528 10.758 21.471 1.00 55.91 70 ARG A O 1
ATOM 549 N N . PHE A 1 71 ? 19.411 9.601 21.952 1.00 57.62 71 PHE A N 1
ATOM 550 C CA . PHE A 1 71 ? 19.226 9.314 23.384 1.00 57.62 71 PHE A CA 1
ATOM 551 C C . PHE A 1 71 ? 18.320 8.137 23.777 1.00 57.62 71 PHE A C 1
ATOM 553 O O . PHE A 1 71 ? 17.296 8.302 24.436 1.00 57.62 71 PHE A O 1
ATOM 560 N N . SER A 1 72 ? 18.813 6.917 23.570 1.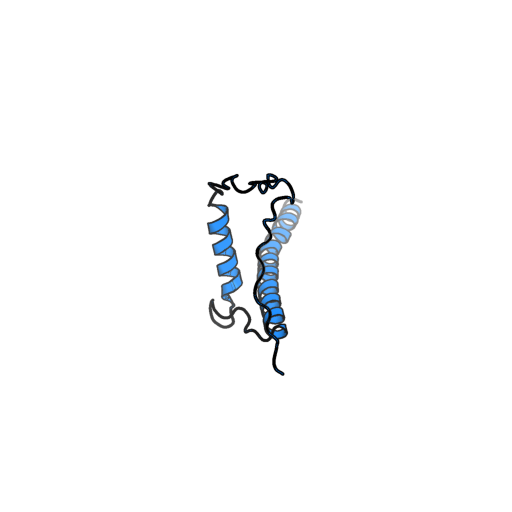00 40.75 72 SER A N 1
ATOM 561 C CA . SER A 1 72 ? 18.678 5.885 24.602 1.00 40.75 72 SER A CA 1
ATOM 562 C C . SER A 1 72 ? 19.603 6.261 25.767 1.00 40.75 72 SER A C 1
ATOM 564 O O . SER A 1 72 ? 20.812 6.040 25.701 1.00 40.75 72 SER A O 1
ATOM 566 N N . ARG A 1 73 ? 19.071 6.898 26.821 1.00 43.53 73 ARG A N 1
ATOM 567 C CA . ARG A 1 73 ? 19.819 7.019 28.080 1.00 43.53 73 ARG A CA 1
ATOM 568 C C . ARG A 1 73 ? 19.974 5.617 28.662 1.00 43.53 73 ARG A C 1
ATOM 570 O O . ARG A 1 73 ? 19.002 5.031 29.131 1.00 43.53 73 ARG A O 1
ATOM 577 N N . THR A 1 74 ? 21.197 5.106 28.650 1.00 49.97 74 THR A N 1
ATOM 578 C CA . THR A 1 74 ? 21.631 3.963 29.455 1.00 49.97 74 THR A CA 1
ATOM 579 C C . THR A 1 74 ? 21.633 4.386 30.923 1.00 49.97 74 THR A C 1
ATOM 581 O O . THR A 1 74 ? 22.671 4.732 31.472 1.00 49.97 74 THR A O 1
ATOM 584 N N . HIS A 1 75 ? 20.460 4.482 31.546 1.00 51.47 75 HIS A N 1
ATOM 585 C CA . HIS A 1 75 ? 20.364 4.746 32.978 1.00 51.47 75 HIS A CA 1
ATOM 586 C C . HIS A 1 75 ? 19.024 4.260 33.525 1.00 51.47 75 HIS A C 1
ATOM 588 O O . HIS A 1 75 ? 18.149 5.067 33.808 1.00 51.47 75 HIS A O 1
ATOM 594 N N . CYS A 1 76 ? 18.873 2.941 33.631 1.00 45.22 76 CYS A N 1
ATOM 595 C CA . CYS A 1 76 ? 18.022 2.286 34.627 1.00 45.22 76 CYS A CA 1
ATOM 596 C C . CYS A 1 76 ? 18.429 0.807 34.717 1.00 45.22 76 CYS A C 1
ATOM 598 O O . CYS A 1 76 ? 17.743 -0.080 34.223 1.00 45.22 76 CYS A O 1
ATOM 600 N N . TYR A 1 77 ? 19.585 0.560 35.328 1.00 45.69 77 TYR A N 1
ATOM 601 C CA . TYR A 1 77 ? 19.820 -0.669 36.078 1.00 45.69 77 TYR A CA 1
ATOM 602 C C . TYR A 1 77 ? 20.465 -0.228 37.389 1.00 45.69 77 TYR A C 1
ATOM 604 O O . TYR A 1 77 ? 21.681 -0.094 37.480 1.00 45.69 77 TYR A O 1
ATOM 612 N N . GLN A 1 78 ? 19.627 0.122 38.361 1.00 53.31 78 GLN A N 1
ATOM 613 C CA . GLN A 1 78 ? 20.062 0.241 39.744 1.00 53.31 78 GLN A CA 1
ATOM 614 C C . GLN A 1 78 ? 19.676 -1.097 40.385 1.00 53.31 78 GLN A C 1
ATOM 616 O O . GLN A 1 78 ? 18.478 -1.338 40.525 1.00 53.31 78 GLN A O 1
ATOM 621 N N . PRO A 1 79 ? 20.620 -2.015 40.660 1.00 56.06 79 PRO A N 1
ATOM 622 C CA . PRO A 1 79 ? 20.297 -3.200 41.439 1.00 56.06 79 PRO A CA 1
ATOM 623 C C . PRO A 1 79 ? 19.872 -2.751 42.838 1.00 56.06 79 PRO A C 1
ATOM 625 O O . PRO A 1 79 ? 20.529 -1.904 43.448 1.00 56.06 79 PRO A O 1
ATOM 628 N N . ASP A 1 80 ? 18.736 -3.280 43.283 1.00 46.75 80 ASP A N 1
ATOM 629 C CA . ASP A 1 80 ? 18.166 -3.018 44.595 1.00 46.75 80 ASP A CA 1
ATOM 630 C C . ASP A 1 80 ? 19.184 -3.318 45.708 1.00 46.75 80 ASP A C 1
ATOM 632 O O . ASP A 1 80 ? 19.963 -4.269 45.651 1.00 46.75 80 ASP A O 1
ATOM 636 N N . ASP A 1 81 ? 19.182 -2.437 46.700 1.00 46.59 81 ASP A N 1
ATOM 637 C CA . ASP A 1 81 ? 20.097 -2.351 47.833 1.00 46.59 81 ASP A CA 1
ATOM 638 C C . ASP A 1 81 ? 19.981 -3.582 48.765 1.00 46.59 81 ASP A C 1
ATOM 640 O O . ASP A 1 81 ? 19.100 -3.665 49.625 1.00 46.59 81 ASP A O 1
ATOM 644 N N . GLU A 1 82 ? 20.876 -4.559 48.588 1.00 56.38 82 GLU A N 1
ATOM 645 C CA . GLU A 1 82 ? 21.103 -5.714 49.474 1.00 56.38 82 GLU A CA 1
ATOM 646 C C . GLU A 1 82 ? 21.859 -5.266 50.749 1.00 56.38 82 GLU A C 1
ATOM 648 O O . GLU A 1 82 ? 23.027 -5.598 50.957 1.00 56.38 82 GLU A O 1
ATOM 653 N N . SER A 1 83 ? 21.229 -4.454 51.606 1.00 55.25 83 SER A N 1
ATOM 654 C CA . SER A 1 83 ? 21.848 -3.973 52.859 1.00 55.25 83 SER A CA 1
ATOM 655 C C . SER A 1 83 ? 20.940 -3.996 54.098 1.00 55.25 83 SER A C 1
ATOM 657 O O . SER A 1 83 ? 21.162 -3.251 55.054 1.00 55.25 83 SER A O 1
ATOM 659 N N . ARG A 1 84 ? 19.949 -4.898 54.173 1.00 51.19 84 ARG A N 1
ATOM 660 C CA . ARG A 1 84 ? 19.284 -5.203 55.460 1.00 51.19 84 ARG A CA 1
ATOM 661 C C . ARG A 1 84 ? 19.972 -6.367 56.192 1.00 51.19 84 ARG A C 1
ATOM 663 O O . ARG A 1 84 ? 19.782 -7.509 55.779 1.00 51.19 84 ARG A O 1
ATOM 670 N N . PRO A 1 85 ? 20.692 -6.139 57.310 1.00 52.72 85 PRO A N 1
ATOM 671 C CA . PRO A 1 85 ? 21.083 -7.222 58.210 1.00 52.72 85 PRO A CA 1
ATOM 672 C C . PRO A 1 85 ? 19.896 -7.687 59.090 1.00 52.72 85 PRO A C 1
ATOM 674 O O . PRO A 1 85 ? 18.907 -6.960 59.232 1.00 52.72 85 PRO A O 1
ATOM 677 N N . PRO A 1 86 ? 19.956 -8.907 59.665 1.00 52.91 86 PRO A N 1
ATOM 678 C CA . PRO A 1 86 ? 18.785 -9.626 60.159 1.00 52.91 86 PRO A CA 1
ATOM 679 C C . PRO A 1 86 ? 18.378 -9.281 61.601 1.00 52.91 86 PRO A C 1
ATOM 681 O O . PRO A 1 86 ? 19.200 -8.959 62.454 1.00 52.91 86 PRO A O 1
ATOM 684 N N . ILE A 1 87 ? 17.065 -9.414 61.822 1.00 59.38 87 ILE A N 1
ATOM 685 C CA . ILE A 1 87 ? 16.321 -9.808 63.033 1.00 59.38 87 ILE A CA 1
ATOM 686 C C . ILE A 1 87 ? 17.198 -9.984 64.287 1.00 59.38 87 ILE A C 1
ATOM 688 O O . ILE A 1 87 ? 17.839 -11.019 64.396 1.00 59.38 87 ILE A O 1
ATOM 692 N N . ASN A 1 88 ? 17.199 -9.007 65.212 1.00 51.06 88 ASN A N 1
ATOM 693 C CA . ASN A 1 88 ? 17.406 -9.166 66.670 1.00 51.06 88 ASN A CA 1
ATOM 694 C C . ASN A 1 88 ? 17.414 -7.795 67.387 1.00 51.06 88 ASN A C 1
ATOM 696 O O . ASN A 1 88 ? 18.471 -7.257 67.706 1.00 51.06 88 ASN A O 1
ATOM 700 N N . SER A 1 89 ? 16.238 -7.229 67.679 1.00 46.97 89 SER A N 1
ATOM 701 C CA . SER A 1 89 ? 16.082 -6.170 68.697 1.00 46.97 89 SER A CA 1
ATOM 702 C C . SER A 1 89 ? 14.617 -6.012 69.126 1.00 46.97 89 SER A C 1
ATOM 704 O O . SER A 1 89 ? 13.967 -4.997 68.896 1.00 46.97 89 SER A O 1
ATOM 706 N N . LEU A 1 90 ? 14.085 -7.047 69.779 1.00 52.19 90 LEU A N 1
ATOM 707 C CA . LEU A 1 90 ? 12.926 -6.898 70.664 1.00 52.19 90 LEU A CA 1
ATOM 708 C C . LEU A 1 90 ? 13.321 -6.029 71.870 1.00 52.19 90 LEU A C 1
ATOM 710 O O . LEU A 1 90 ? 14.332 -6.317 72.512 1.00 52.19 90 LEU A O 1
ATOM 714 N N . PRO A 1 91 ? 12.460 -5.087 72.277 1.00 47.03 91 PRO A N 1
ATOM 715 C CA . PRO A 1 91 ? 12.167 -4.955 73.691 1.00 47.03 91 PRO A CA 1
ATOM 716 C C . PRO A 1 91 ? 10.704 -5.313 73.956 1.00 47.03 91 PRO A C 1
ATOM 718 O O . PRO A 1 91 ? 9.773 -4.826 73.317 1.00 47.03 91 PRO A O 1
ATOM 721 N N . MET A 1 92 ? 10.544 -6.208 74.925 1.00 51.66 92 MET A N 1
ATOM 722 C CA . MET A 1 92 ? 9.289 -6.584 75.560 1.00 51.66 92 MET A CA 1
ATOM 723 C C . MET A 1 92 ? 8.567 -5.354 76.123 1.00 51.66 92 MET A C 1
ATOM 725 O O . MET A 1 92 ? 9.126 -4.621 76.935 1.00 51.66 92 MET A O 1
ATOM 729 N N . GLY A 1 93 ? 7.298 -5.192 75.756 1.00 46.22 93 GLY A N 1
ATOM 730 C CA . GLY A 1 93 ? 6.340 -4.306 76.411 1.00 46.22 93 GLY A CA 1
ATOM 731 C C . GLY A 1 93 ? 4.939 -4.905 76.258 1.00 46.22 93 GLY A C 1
ATOM 732 O O . GLY A 1 93 ? 4.517 -5.111 75.122 1.00 46.22 93 GLY A O 1
ATOM 733 N N . PRO A 1 94 ? 4.246 -5.275 77.352 1.00 56.72 94 PRO A N 1
ATOM 734 C CA . PRO A 1 94 ? 2.952 -5.948 77.291 1.00 56.72 94 PRO A CA 1
ATOM 735 C C . PRO A 1 94 ? 1.826 -4.930 77.083 1.00 56.72 94 PRO A C 1
ATOM 737 O O . PRO A 1 94 ? 2.058 -3.737 77.259 1.00 56.72 94 PRO A O 1
ATOM 740 N N . SER A 1 95 ? 0.607 -5.430 76.830 1.00 45.75 95 SER A N 1
ATOM 741 C CA . SER A 1 95 ? -0.672 -4.700 76.672 1.00 45.75 95 SER A CA 1
ATOM 742 C C . SER A 1 95 ? -0.966 -4.335 75.198 1.00 45.75 95 SER A C 1
ATOM 744 O O . SER A 1 95 ? -0.140 -3.733 74.535 1.00 45.75 95 SER A O 1
ATOM 746 N N . VAL A 1 96 ? -2.074 -4.700 74.546 1.00 45.97 96 VAL A N 1
ATOM 747 C CA . VAL A 1 96 ? -3.407 -5.156 74.966 1.00 45.97 96 VAL A CA 1
ATOM 748 C C . VAL A 1 96 ? -4.017 -5.938 73.785 1.00 45.97 96 VAL A C 1
ATOM 750 O O . VAL A 1 96 ? -4.078 -5.419 72.674 1.00 45.97 96 VAL A O 1
ATOM 753 N N . LEU A 1 97 ? -4.491 -7.166 74.012 1.00 49.91 97 LEU A N 1
ATOM 754 C CA . LEU A 1 97 ? -5.482 -7.815 73.141 1.00 49.91 97 LEU A CA 1
ATOM 755 C C . LEU A 1 97 ? -6.851 -7.192 73.466 1.00 49.91 97 LEU A C 1
ATOM 757 O O . LEU A 1 97 ? -7.163 -7.056 74.650 1.00 49.91 97 LEU A O 1
ATOM 761 N N . PRO A 1 98 ? -7.688 -6.849 72.475 1.00 48.38 98 PRO A N 1
ATOM 762 C CA . PRO A 1 98 ? -8.950 -7.585 72.417 1.00 48.38 98 PRO A CA 1
ATOM 763 C C . PRO A 1 98 ? -9.455 -7.840 70.986 1.00 48.38 98 PRO A C 1
ATOM 765 O O . PRO A 1 98 ? -9.635 -6.932 70.184 1.00 48.38 98 PRO A O 1
ATOM 768 N N . THR A 1 99 ? -9.715 -9.119 70.724 1.00 52.66 99 THR A N 1
ATOM 769 C CA . THR A 1 99 ? -11.029 -9.646 70.326 1.00 52.66 99 THR A CA 1
ATOM 770 C C . THR A 1 99 ? -11.769 -8.974 69.162 1.00 52.66 99 THR A C 1
ATOM 772 O O . THR A 1 99 ? -12.406 -7.935 69.294 1.00 52.66 99 THR A O 1
ATOM 775 N N . ILE A 1 100 ? -11.782 -9.708 68.050 1.00 49.69 100 ILE A N 1
ATOM 776 C CA . ILE A 1 100 ? -12.819 -9.716 67.010 1.00 49.69 100 ILE A CA 1
ATOM 777 C C . ILE A 1 100 ? -14.218 -9.810 67.647 1.00 49.69 100 ILE A C 1
ATOM 779 O O . ILE A 1 100 ? -14.415 -10.672 68.506 1.00 49.69 100 ILE A O 1
ATOM 783 N N . PRO A 1 101 ? -15.222 -9.080 67.134 1.00 50.44 101 PRO A N 1
ATOM 784 C CA . PRO A 1 101 ? -16.572 -9.616 67.128 1.00 50.44 101 PRO A CA 1
ATOM 785 C C . PRO A 1 101 ? -17.156 -9.663 65.707 1.00 50.44 101 PRO A C 1
ATOM 787 O O . PRO A 1 101 ? -17.410 -8.624 65.108 1.00 50.44 101 PRO A O 1
ATOM 790 N N . ILE A 1 102 ? -17.390 -10.915 65.287 1.00 49.59 102 ILE A N 1
ATOM 791 C CA . ILE A 1 102 ? -18.427 -11.454 64.381 1.00 49.59 102 ILE A CA 1
ATOM 792 C C . ILE A 1 102 ? -18.402 -10.989 62.920 1.00 49.59 102 ILE A C 1
ATOM 794 O O . ILE A 1 102 ? -18.787 -9.839 62.628 1.00 49.59 102 ILE A O 1
#